Protein AF-A0A352CEA7-F1 (afdb_monomer_lite)

Secondary structure (DSSP, 8-state):
-B--BTTBSS-GGG---EEEE-SSS-EEEE------TTSS-TTSS-----B--BPP-

Foldseek 3Di:
DFQADPVCDPNSVPDAWAWEDPPPPGTDTDDDGPPDDCPDDDPDPDDDDPHDHHYDD

Sequence (57 aa):
MNITEPQAGSDAGAGRTSATPTGDGRYLLRGQKIFITWGDHDLTENVVHLVLARLPG

Radius of gyration: 12.67 Å; chains: 1; bounding box: 30×25×35 Å

pLDDT: mean 97.05, std 2.97, range [77.19, 98.62]

Structure (mmCIF, N/CA/C/O backbone):
data_AF-A0A352CEA7-F1
#
_entry.id   AF-A0A352CEA7-F1
#
loop_
_atom_site.group_PDB
_atom_site.id
_atom_site.type_symbol
_atom_site.label_atom_id
_atom_site.label_alt_id
_atom_site.label_comp_id
_atom_site.label_asym_id
_atom_site.label_entity_id
_atom_site.label_seq_id
_atom_site.pdbx_PDB_ins_code
_atom_site.Cartn_x
_atom_site.Cartn_y
_atom_site.Cartn_z
_atom_site.occupancy
_atom_site.B_iso_or_equiv
_atom_site.auth_seq_id
_atom_site.auth_comp_id
_atom_site.auth_asym_id
_atom_site.auth_atom_id
_atom_site.pdbx_PDB_model_num
ATOM 1 N N . MET A 1 1 ? 5.511 -3.506 -3.675 1.00 94.38 1 MET A N 1
ATOM 2 C CA . MET A 1 1 ? 5.469 -3.123 -2.242 1.00 94.38 1 MET A CA 1
ATOM 3 C C . MET A 1 1 ? 5.019 -1.677 -2.156 1.00 94.38 1 MET A C 1
ATOM 5 O O . MET A 1 1 ? 5.732 -0.831 -2.674 1.00 94.38 1 MET A O 1
ATOM 9 N N . ASN A 1 2 ? 3.873 -1.383 -1.536 1.00 98.19 2 ASN A N 1
ATOM 10 C CA . ASN A 1 2 ? 3.256 -0.054 -1.554 1.00 98.19 2 ASN A CA 1
ATOM 11 C C . ASN A 1 2 ? 3.346 0.601 -0.163 1.00 98.19 2 ASN A C 1
ATOM 13 O O . ASN A 1 2 ? 2.438 0.467 0.660 1.00 98.19 2 ASN A O 1
ATOM 17 N N . ILE A 1 3 ? 4.468 1.279 0.104 1.00 97.88 3 ILE A N 1
ATOM 18 C CA . ILE A 1 3 ? 4.817 1.831 1.428 1.00 97.88 3 ILE A CA 1
ATOM 19 C C . ILE A 1 3 ? 4.804 3.364 1.401 1.00 97.88 3 ILE A C 1
ATOM 21 O O . ILE A 1 3 ? 3.998 3.973 2.107 1.00 97.88 3 ILE A O 1
ATOM 25 N N . THR A 1 4 ? 5.646 3.954 0.553 1.00 98.25 4 THR A N 1
ATOM 26 C CA . THR A 1 4 ? 5.942 5.392 0.477 1.00 98.25 4 THR A CA 1
ATOM 27 C C . THR A 1 4 ? 4.737 6.243 0.076 1.00 98.25 4 THR A C 1
ATOM 29 O O . THR A 1 4 ? 3.997 5.901 -0.847 1.00 98.25 4 THR A O 1
ATOM 32 N N . GLU A 1 5 ? 4.580 7.389 0.733 1.00 98.62 5 GLU A N 1
ATOM 33 C CA . GLU A 1 5 ? 3.609 8.445 0.414 1.00 98.62 5 GLU A CA 1
ATOM 34 C C . GLU A 1 5 ? 4.350 9.767 0.147 1.00 98.62 5 GLU A C 1
ATOM 36 O O . GLU A 1 5 ? 5.499 9.897 0.571 1.00 98.62 5 GLU A O 1
ATOM 41 N N . PRO A 1 6 ? 3.732 10.773 -0.507 1.00 98.25 6 PRO A N 1
ATOM 42 C CA . PRO A 1 6 ? 4.391 12.057 -0.781 1.00 98.25 6 PRO A CA 1
ATOM 43 C C . PRO A 1 6 ? 5.025 12.716 0.449 1.00 98.25 6 PRO A C 1
ATOM 45 O O . PRO A 1 6 ? 6.088 13.320 0.350 1.00 98.25 6 PRO A O 1
ATOM 48 N N . GLN A 1 7 ? 4.389 12.568 1.611 1.00 97.81 7 GLN A N 1
ATOM 49 C CA . GLN A 1 7 ? 4.857 13.096 2.890 1.00 97.81 7 GLN A CA 1
ATOM 50 C C . GLN A 1 7 ? 5.613 12.077 3.763 1.00 97.81 7 GLN A C 1
ATOM 52 O O . GLN A 1 7 ? 6.028 12.432 4.861 1.00 97.81 7 GLN A O 1
ATOM 57 N N . ALA A 1 8 ? 5.752 10.818 3.328 1.00 97.88 8 ALA A N 1
ATOM 58 C CA . ALA A 1 8 ? 6.288 9.723 4.141 1.00 97.88 8 ALA A CA 1
ATOM 59 C C . ALA A 1 8 ? 7.202 8.803 3.312 1.00 97.88 8 ALA A C 1
ATOM 61 O O . ALA A 1 8 ? 6.735 7.880 2.643 1.00 97.88 8 ALA A O 1
ATOM 62 N N . GLY A 1 9 ? 8.509 9.092 3.356 1.00 95.56 9 GLY A N 1
ATOM 63 C CA . GLY A 1 9 ? 9.588 8.303 2.748 1.00 95.56 9 GLY A CA 1
ATOM 64 C C . GLY A 1 9 ? 10.319 7.446 3.779 1.00 95.56 9 GLY A C 1
ATOM 65 O O . GLY A 1 9 ? 9.805 6.413 4.198 1.00 95.56 9 GLY A O 1
ATOM 66 N N . SER A 1 10 ? 11.508 7.889 4.206 1.00 97.06 10 SER A N 1
ATOM 67 C CA . SER A 1 10 ? 12.294 7.204 5.248 1.00 97.06 10 SER A CA 1
ATOM 68 C C . SER A 1 10 ? 11.514 7.039 6.556 1.00 97.06 10 SER A C 1
ATOM 70 O O . SER A 1 10 ? 11.633 6.010 7.215 1.00 97.06 10 SER A O 1
ATOM 72 N N . ASP A 1 11 ? 10.676 8.022 6.904 1.00 97.06 11 ASP A N 1
ATOM 73 C CA . ASP A 1 11 ? 9.685 7.889 7.972 1.00 97.06 11 ASP A CA 1
ATOM 74 C C . ASP A 1 11 ? 8.383 7.281 7.427 1.00 97.06 11 ASP A C 1
ATOM 76 O O . ASP A 1 11 ? 7.396 7.973 7.172 1.00 97.06 11 ASP A O 1
ATOM 80 N N . ALA A 1 12 ? 8.379 5.959 7.238 1.00 92.69 12 ALA A N 1
ATOM 81 C CA . ALA A 1 12 ? 7.183 5.221 6.826 1.00 92.69 12 ALA A CA 1
ATOM 82 C C . ALA A 1 12 ? 6.055 5.289 7.877 1.00 92.69 12 ALA A C 1
ATOM 84 O O . ALA A 1 12 ? 4.881 5.104 7.547 1.00 92.69 12 ALA A O 1
ATOM 85 N N . GLY A 1 13 ? 6.399 5.591 9.135 1.00 95.50 13 GLY A N 1
ATOM 86 C CA . GLY A 1 13 ? 5.445 5.823 10.211 1.00 95.50 13 GLY A CA 1
ATOM 87 C C . GLY A 1 13 ? 4.570 7.049 9.956 1.00 95.50 13 GLY A C 1
ATOM 88 O O . GLY A 1 13 ? 3.404 7.044 10.327 1.00 95.50 13 GLY A O 1
ATOM 89 N N . ALA A 1 14 ? 5.038 8.066 9.239 1.00 96.81 14 ALA A N 1
ATOM 90 C CA . ALA A 1 14 ? 4.216 9.232 8.900 1.00 96.81 14 ALA A CA 1
ATOM 91 C C . ALA A 1 14 ? 3.117 8.961 7.842 1.00 96.81 14 ALA A C 1
ATOM 93 O O . ALA A 1 14 ? 2.350 9.868 7.495 1.00 96.81 14 ALA A O 1
ATOM 94 N N . GLY A 1 15 ? 3.021 7.732 7.313 1.00 97.25 15 GLY A N 1
ATOM 95 C CA . GLY A 1 15 ? 2.005 7.335 6.337 1.00 97.25 15 GLY A CA 1
ATOM 96 C C . GLY A 1 15 ? 0.571 7.484 6.863 1.00 97.25 15 GLY A C 1
ATOM 97 O O . GLY A 1 15 ? 0.284 7.214 8.034 1.00 97.25 15 GLY A O 1
ATOM 98 N N . ARG A 1 16 ? -0.334 7.915 5.978 1.00 97.19 16 ARG A N 1
ATOM 99 C CA . ARG A 1 16 ? -1.740 8.238 6.274 1.00 97.19 16 ARG A CA 1
ATOM 100 C C . ARG A 1 16 ? -2.744 7.327 5.573 1.00 97.19 16 ARG A C 1
ATOM 102 O O . ARG A 1 16 ? -3.933 7.441 5.859 1.00 97.19 16 ARG A O 1
ATOM 109 N N . THR A 1 17 ? -2.304 6.445 4.672 1.00 98.44 17 THR A N 1
ATOM 110 C CA . THR A 1 17 ? -3.190 5.444 4.055 1.00 98.44 17 THR A CA 1
ATOM 111 C C . THR A 1 17 ? -3.910 4.654 5.146 1.00 98.44 17 THR A C 1
ATOM 113 O O . THR A 1 17 ? -3.263 4.108 6.039 1.00 98.44 17 THR A O 1
ATOM 116 N N . SER A 1 18 ? -5.237 4.588 5.071 1.00 98.00 18 SER A N 1
ATOM 117 C CA . SER A 1 18 ? -6.088 3.921 6.056 1.00 98.00 18 SER A CA 1
ATOM 118 C C . SER A 1 18 ? -6.682 2.623 5.515 1.00 98.00 18 SER A C 1
ATOM 120 O O . SER A 1 18 ? -6.790 2.431 4.303 1.00 98.00 18 SER A O 1
ATOM 122 N N . ALA A 1 19 ? -7.059 1.734 6.430 1.00 98.56 19 ALA A N 1
ATOM 123 C CA . ALA A 1 19 ? -7.707 0.457 6.184 1.00 98.56 19 ALA A CA 1
ATOM 124 C C . ALA A 1 19 ? -8.970 0.361 7.048 1.00 98.56 19 ALA A C 1
ATOM 126 O O . ALA A 1 19 ? -8.897 0.055 8.235 1.00 98.56 19 ALA A O 1
ATOM 127 N N . THR A 1 20 ? -10.140 0.628 6.474 1.00 98.12 20 THR A N 1
ATOM 128 C CA . THR A 1 20 ? -11.418 0.566 7.196 1.00 98.12 20 THR A CA 1
ATOM 129 C C . THR A 1 20 ? -12.001 -0.850 7.117 1.00 98.12 20 THR A C 1
ATOM 131 O O . THR A 1 20 ? -12.191 -1.340 6.004 1.00 98.12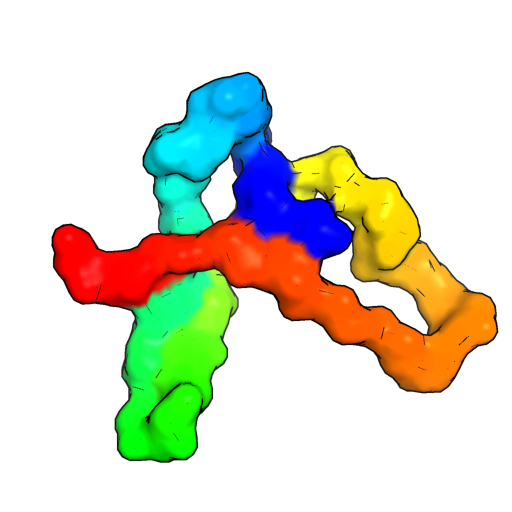 20 THR A O 1
ATOM 134 N N . PRO A 1 21 ? -12.300 -1.530 8.244 1.00 97.38 21 PRO A N 1
ATOM 135 C CA . PRO A 1 21 ? -12.957 -2.834 8.221 1.00 97.38 21 PRO A CA 1
ATOM 136 C C . PRO A 1 21 ? -14.310 -2.753 7.514 1.00 97.38 21 PRO A C 1
ATOM 138 O O . PRO A 1 21 ? -15.071 -1.813 7.729 1.00 97.38 21 PRO A O 1
ATOM 141 N N . THR A 1 22 ? -14.626 -3.758 6.705 1.00 96.69 22 THR A N 1
ATOM 142 C CA . THR A 1 22 ? -15.909 -3.839 5.980 1.00 9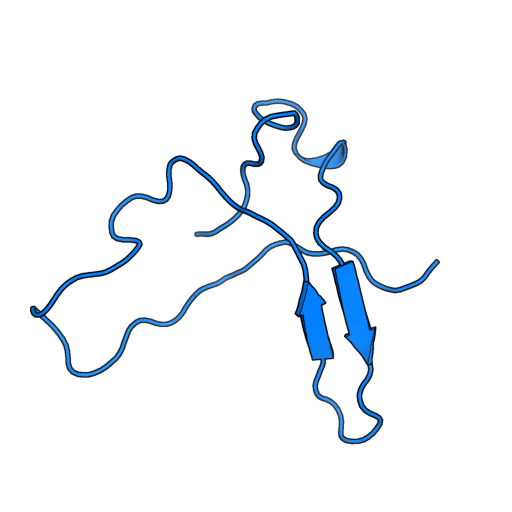6.69 22 THR A CA 1
ATOM 143 C C . THR A 1 22 ? -16.921 -4.781 6.642 1.00 96.69 22 THR A C 1
ATOM 145 O O . THR A 1 22 ? -18.082 -4.812 6.250 1.00 96.69 22 THR A O 1
ATOM 148 N N . GLY A 1 23 ? -16.504 -5.506 7.688 1.00 95.06 23 GLY A N 1
ATOM 149 C CA . GLY A 1 23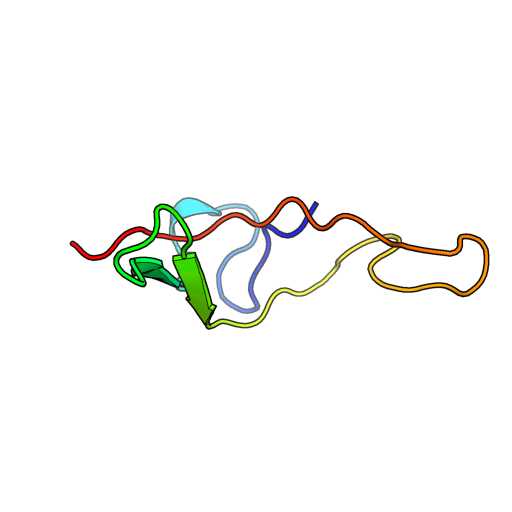 ? -17.350 -6.415 8.472 1.00 95.06 23 GLY A CA 1
ATOM 150 C C . GLY A 1 2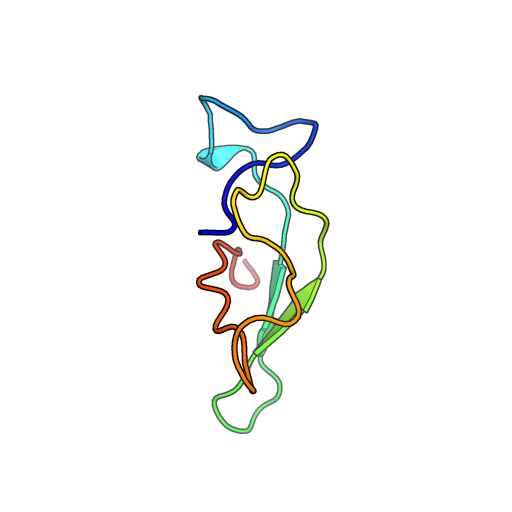3 ? -17.293 -7.886 8.045 1.00 95.06 23 GLY A C 1
ATOM 151 O O . GLY A 1 23 ? -17.748 -8.739 8.797 1.00 95.06 23 GLY A O 1
ATOM 152 N N . ASP A 1 24 ? -16.680 -8.206 6.903 1.00 96.31 24 ASP A N 1
ATOM 153 C CA . ASP A 1 24 ? -16.563 -9.569 6.348 1.00 96.31 24 ASP A CA 1
ATOM 154 C C . ASP A 1 24 ? -15.124 -10.133 6.417 1.00 96.31 24 ASP A C 1
ATOM 156 O O . ASP A 1 24 ? -14.757 -11.051 5.684 1.00 96.31 24 ASP A O 1
ATOM 160 N N . GLY A 1 25 ? -14.279 -9.557 7.278 1.00 96.19 25 GLY A N 1
ATOM 161 C CA . GLY A 1 25 ? -12.852 -9.884 7.363 1.00 96.19 25 GLY A CA 1
ATOM 162 C C . GLY A 1 25 ? -11.975 -9.166 6.330 1.00 96.19 25 GLY A C 1
ATOM 163 O O . GLY A 1 25 ? -10.759 -9.350 6.343 1.00 96.19 25 GLY A O 1
ATOM 164 N N . ARG A 1 26 ? -12.550 -8.320 5.4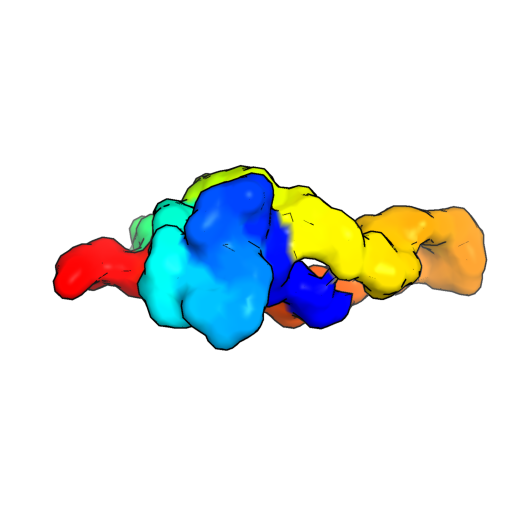65 1.00 97.75 26 ARG A N 1
ATOM 165 C CA . ARG A 1 26 ? -11.802 -7.471 4.529 1.00 97.75 26 ARG A CA 1
ATOM 166 C C . ARG A 1 26 ? -11.724 -6.025 4.997 1.00 97.75 26 ARG A C 1
ATOM 168 O O . ARG A 1 26 ? -12.517 -5.554 5.820 1.00 97.75 26 ARG A O 1
ATOM 175 N N . TYR A 1 27 ? -10.795 -5.299 4.385 1.00 98.31 27 TYR A N 1
ATOM 176 C CA . TYR A 1 27 ? -10.565 -3.882 4.622 1.00 98.31 27 TYR A CA 1
ATOM 177 C C . TYR A 1 27 ? -10.683 -3.090 3.325 1.00 98.31 27 TYR A C 1
ATOM 179 O O . TYR A 1 27 ? -10.172 -3.500 2.284 1.00 98.31 27 TYR A O 1
ATOM 187 N N . LEU A 1 28 ? -11.312 -1.923 3.411 1.00 98.00 28 LEU A N 1
ATOM 188 C CA . LEU A 1 28 ? -11.294 -0.915 2.368 1.00 98.00 28 LEU A CA 1
ATOM 189 C C . LEU A 1 28 ? -10.086 -0.001 2.581 1.00 98.00 28 LEU A C 1
ATOM 191 O O . LEU A 1 28 ? -9.986 0.664 3.614 1.00 98.00 28 LEU A O 1
ATOM 195 N N . LEU A 1 29 ? -9.176 0.036 1.607 1.00 98.19 29 LEU A N 1
ATOM 196 C CA . LEU A 1 29 ? -7.990 0.887 1.661 1.00 98.19 29 LEU A CA 1
ATOM 197 C C . LEU A 1 29 ? -8.262 2.255 1.029 1.00 98.19 29 LEU A C 1
ATOM 199 O O . LEU A 1 29 ? -8.844 2.336 -0.053 1.00 98.19 29 LEU A O 1
ATOM 203 N N . ARG A 1 30 ? -7.798 3.333 1.669 1.00 98.19 30 ARG A N 1
ATOM 204 C CA . ARG A 1 30 ? -7.862 4.694 1.115 1.00 98.19 30 ARG A CA 1
ATOM 205 C C . ARG A 1 30 ? -6.559 5.445 1.359 1.00 98.19 30 ARG A C 1
ATOM 207 O O . ARG A 1 30 ? -6.145 5.629 2.498 1.00 98.19 30 ARG A O 1
ATOM 214 N N . GLY A 1 31 ? -5.934 5.918 0.286 1.00 97.56 31 GLY A N 1
ATOM 215 C CA . GLY A 1 31 ? -4.689 6.682 0.332 1.00 97.56 31 GLY A CA 1
ATOM 216 C C . GLY A 1 31 ? -4.011 6.736 -1.032 1.00 97.56 31 GLY A C 1
ATOM 217 O O . GLY A 1 31 ? -4.537 6.206 -2.009 1.00 97.56 31 GLY A O 1
ATOM 218 N N . GLN A 1 32 ? -2.842 7.370 -1.090 1.00 98.19 32 GLN A N 1
ATOM 219 C CA . GLN A 1 32 ? -2.016 7.433 -2.293 1.00 98.19 32 GLN A CA 1
ATOM 220 C C . GLN A 1 32 ? -0.595 6.997 -1.957 1.00 98.19 32 GLN A C 1
ATOM 222 O O . GLN A 1 32 ? 0.004 7.495 -1.006 1.00 98.19 32 GLN A O 1
ATOM 227 N N . LYS A 1 33 ? -0.056 6.089 -2.770 1.00 98.44 33 LYS A N 1
ATOM 228 C CA . LYS A 1 33 ? 1.319 5.598 -2.670 1.00 98.44 33 LYS A CA 1
ATOM 229 C C . LYS A 1 33 ? 2.116 6.068 -3.885 1.00 98.44 33 LYS A C 1
ATOM 231 O O . LYS A 1 33 ? 1.550 6.201 -4.968 1.00 98.44 33 LYS A O 1
ATOM 236 N N . ILE A 1 34 ? 3.406 6.340 -3.707 1.00 98.19 34 ILE A N 1
ATOM 237 C CA . ILE A 1 34 ? 4.298 6.820 -4.775 1.00 98.19 34 ILE A CA 1
ATOM 238 C C . ILE A 1 34 ? 5.592 6.010 -4.826 1.00 98.19 34 ILE A C 1
ATOM 240 O O . ILE A 1 34 ? 5.956 5.362 -3.849 1.00 98.19 34 ILE A O 1
ATOM 244 N N . PHE A 1 35 ? 6.285 6.069 -5.967 1.00 97.94 35 PHE A N 1
ATOM 245 C CA . PHE A 1 35 ? 7.535 5.338 -6.221 1.00 97.94 35 PHE A CA 1
ATOM 246 C C . PHE A 1 35 ? 7.393 3.817 -6.086 1.00 97.94 35 PHE A C 1
ATOM 248 O O . PHE A 1 35 ? 8.251 3.133 -5.531 1.00 97.94 35 PHE A O 1
ATOM 255 N N . ILE A 1 36 ? 6.286 3.284 -6.606 1.00 98.25 36 ILE A N 1
ATOM 256 C CA . ILE A 1 36 ? 6.019 1.849 -6.591 1.00 98.25 36 ILE A CA 1
ATOM 257 C C . ILE A 1 36 ? 6.627 1.217 -7.837 1.00 98.25 36 ILE A C 1
ATOM 259 O O . ILE A 1 36 ? 6.049 1.248 -8.923 1.00 98.25 36 ILE A O 1
ATOM 263 N N . THR A 1 37 ? 7.813 0.645 -7.666 1.00 98.12 37 THR A N 1
ATOM 264 C CA . THR A 1 37 ? 8.488 -0.147 -8.696 1.00 98.12 37 THR A CA 1
ATOM 265 C C . THR A 1 37 ? 7.607 -1.332 -9.093 1.00 98.12 37 THR A C 1
ATOM 267 O O . THR A 1 37 ? 7.159 -2.069 -8.212 1.00 98.12 37 THR A O 1
ATOM 270 N N . TRP A 1 38 ? 7.361 -1.498 -10.400 1.00 97.56 38 TRP A N 1
ATOM 271 C CA . TRP A 1 38 ? 6.421 -2.494 -10.942 1.00 97.56 38 TRP A CA 1
ATOM 272 C C . TRP A 1 38 ? 4.994 -2.352 -10.381 1.00 97.56 38 TRP A C 1
ATOM 274 O O . TRP A 1 38 ? 4.313 -3.335 -10.109 1.00 97.56 38 TRP A O 1
ATOM 284 N N . GLY A 1 39 ? 4.550 -1.108 -10.163 1.00 96.56 39 GLY A N 1
ATOM 285 C CA . GLY A 1 39 ? 3.204 -0.813 -9.672 1.00 96.56 39 GLY A CA 1
ATOM 286 C C . GLY A 1 39 ? 2.078 -1.148 -10.653 1.00 96.56 39 GLY A C 1
ATOM 287 O O . GLY A 1 39 ? 0.951 -1.291 -10.203 1.00 96.56 39 GLY A O 1
ATOM 288 N N . ASP A 1 40 ? 2.368 -1.274 -11.946 1.00 97.38 40 ASP A N 1
ATOM 289 C CA . ASP A 1 40 ? 1.442 -1.763 -12.972 1.00 97.38 40 ASP A CA 1
ATOM 290 C C . ASP A 1 40 ? 2.240 -2.225 -14.204 1.00 97.38 40 ASP A C 1
ATOM 292 O O . ASP A 1 40 ? 3.335 -1.699 -14.441 1.00 97.38 40 ASP A O 1
ATOM 296 N N . HIS A 1 41 ? 1.738 -3.221 -14.939 1.00 97.69 41 HIS A N 1
ATOM 297 C CA . HIS A 1 41 ? 2.323 -3.739 -16.185 1.00 97.69 41 HIS A CA 1
ATOM 298 C C . HIS A 1 41 ? 1.462 -4.841 -16.832 1.00 97.69 41 HIS A C 1
ATOM 300 O O . HIS A 1 41 ? 0.804 -5.611 -16.143 1.00 97.69 41 HIS A O 1
ATOM 306 N N . ASP A 1 42 ? 1.630 -5.043 -18.144 1.00 97.81 42 ASP A N 1
ATOM 307 C CA . ASP A 1 42 ? 0.886 -6.056 -18.920 1.00 97.81 42 ASP A CA 1
ATOM 308 C C . ASP A 1 42 ? 1.564 -7.445 -18.992 1.00 97.81 42 ASP A C 1
ATOM 310 O O . ASP A 1 42 ? 1.143 -8.323 -19.740 1.00 97.81 42 ASP A O 1
ATOM 314 N N . LEU A 1 43 ? 2.662 -7.665 -18.258 1.00 98.00 43 LEU A N 1
ATOM 315 C CA . LEU A 1 43 ? 3.434 -8.925 -18.321 1.00 98.00 43 LEU A CA 1
ATOM 316 C C . LEU A 1 43 ? 2.824 -10.105 -17.536 1.00 98.00 43 LEU A C 1
ATOM 318 O O . LEU A 1 43 ? 3.322 -11.225 -17.651 1.00 98.00 43 LEU A O 1
ATOM 322 N N . THR A 1 44 ? 1.780 -9.879 -16.734 1.00 97.62 44 THR A N 1
ATOM 323 C CA . THR A 1 44 ? 1.057 -10.919 -15.980 1.00 97.62 44 THR A CA 1
ATOM 324 C C . THR A 1 44 ? -0.444 -10.638 -15.982 1.00 97.62 44 THR A C 1
ATOM 326 O O . THR A 1 44 ? -0.866 -9.502 -16.157 1.00 97.62 44 THR A O 1
ATOM 329 N N . GLU A 1 45 ? -1.266 -11.665 -15.743 1.00 98.06 45 GLU A N 1
ATOM 330 C CA . GLU A 1 45 ? -2.732 -11.510 -15.665 1.00 98.06 45 GLU A CA 1
ATOM 331 C C . GLU A 1 45 ? -3.199 -10.728 -14.426 1.00 98.06 45 GLU A C 1
ATOM 333 O O . GLU A 1 45 ? -4.323 -10.232 -14.386 1.00 98.06 45 GLU A O 1
ATOM 338 N N . ASN A 1 46 ? -2.367 -10.657 -13.383 1.00 98.12 46 ASN A N 1
ATOM 339 C CA . ASN A 1 46 ? -2.691 -9.975 -12.135 1.00 98.12 46 ASN A CA 1
ATOM 340 C C . ASN A 1 46 ? -1.424 -9.447 -11.444 1.00 98.12 46 ASN A C 1
ATOM 342 O O . ASN A 1 46 ? -0.345 -10.036 -11.576 1.00 98.12 46 ASN A O 1
ATOM 346 N N . VAL A 1 47 ? -1.581 -8.383 -10.654 1.00 97.56 47 VAL A N 1
ATOM 347 C CA . VAL A 1 47 ? -0.538 -7.769 -9.823 1.00 97.56 47 VAL A CA 1
ATOM 348 C C . VAL A 1 47 ? -1.036 -7.706 -8.380 1.00 97.56 47 VAL A C 1
ATOM 350 O O . VAL A 1 47 ? -2.023 -7.046 -8.061 1.00 97.56 47 VAL A O 1
ATOM 353 N N . VAL A 1 48 ? -0.347 -8.398 -7.469 1.00 98.00 48 VAL A N 1
ATOM 354 C CA . VAL A 1 48 ? -0.726 -8.416 -6.048 1.00 98.00 48 VAL A CA 1
ATOM 355 C C . VAL A 1 48 ? 0.006 -7.309 -5.297 1.00 98.00 48 VAL A C 1
ATOM 357 O O . VAL A 1 48 ? 1.214 -7.372 -5.060 1.00 98.00 48 VAL A O 1
ATOM 360 N N . HIS A 1 49 ? -0.739 -6.295 -4.867 1.00 98.38 49 HIS A N 1
ATOM 361 C CA . HIS A 1 49 ? -0.189 -5.202 -4.074 1.00 98.38 49 HIS A CA 1
ATOM 362 C C . HIS A 1 49 ? -0.147 -5.540 -2.584 1.00 98.38 49 HIS A C 1
ATOM 364 O O . HIS A 1 49 ? -1.172 -5.611 -1.911 1.00 98.38 49 HIS A O 1
ATOM 370 N N . LEU A 1 50 ? 1.062 -5.648 -2.035 1.00 98.31 50 LEU A N 1
ATOM 371 C CA . LEU A 1 50 ? 1.281 -5.595 -0.590 1.00 98.31 50 LEU A CA 1
ATOM 372 C C . LEU A 1 50 ? 1.315 -4.124 -0.153 1.00 98.31 50 LEU A C 1
ATOM 374 O O . LEU A 1 50 ? 2.274 -3.414 -0.469 1.00 98.31 50 LEU A O 1
ATOM 378 N N . VAL A 1 51 ? 0.260 -3.661 0.524 1.00 98.50 51 VAL A N 1
ATOM 379 C CA . VAL A 1 51 ? 0.052 -2.248 0.890 1.00 98.50 51 VAL A CA 1
ATOM 380 C C . VAL A 1 51 ? 0.178 -2.041 2.398 1.00 98.50 51 VAL A C 1
ATOM 382 O O . VAL A 1 51 ? -0.491 -2.718 3.173 1.00 98.50 51 VAL A O 1
ATOM 385 N N . LEU A 1 52 ? 0.994 -1.066 2.814 1.00 98.12 52 LEU A N 1
ATOM 386 C CA . LEU A 1 52 ? 1.042 -0.614 4.207 1.00 98.12 52 LEU A CA 1
ATOM 387 C C . LEU A 1 52 ? -0.052 0.432 4.459 1.00 98.12 52 LEU A C 1
ATOM 389 O O . LEU A 1 52 ? -0.054 1.497 3.830 1.00 98.12 52 LEU A O 1
ATOM 393 N N . ALA A 1 53 ? -0.946 0.141 5.401 1.00 98.25 53 ALA A N 1
ATOM 394 C CA . ALA A 1 53 ? -2.055 1.004 5.791 1.00 98.25 53 ALA A CA 1
ATOM 395 C C . ALA A 1 53 ? -2.308 0.930 7.304 1.00 98.25 53 ALA A C 1
ATOM 397 O O . ALA A 1 53 ? -1.968 -0.057 7.955 1.00 98.25 53 ALA A O 1
ATOM 398 N N . ARG A 1 54 ? -2.915 1.980 7.860 1.00 97.44 54 ARG A N 1
ATOM 399 C CA .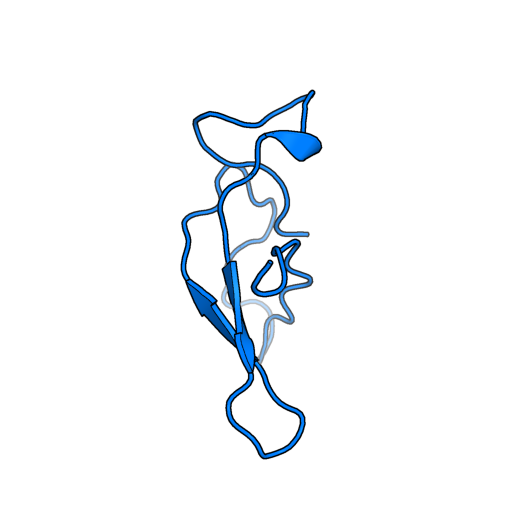 ARG A 1 54 ? -3.291 2.073 9.273 1.00 97.44 54 ARG A CA 1
ATOM 400 C C . ARG A 1 54 ? -4.708 1.566 9.495 1.00 97.44 54 ARG A C 1
ATOM 402 O O . ARG A 1 54 ? -5.624 1.960 8.775 1.00 97.44 54 ARG A O 1
ATOM 409 N N . LEU A 1 55 ? -4.886 0.734 10.516 1.00 97.12 55 LEU A N 1
ATOM 410 C CA . LEU A 1 55 ? -6.214 0.413 11.035 1.00 97.12 55 LEU A CA 1
ATOM 411 C C . LEU A 1 55 ? -6.853 1.662 11.665 1.00 97.12 55 LEU A C 1
ATOM 413 O O . LEU A 1 55 ? -6.128 2.599 11.998 1.00 97.12 55 LEU A O 1
ATOM 417 N N . PRO A 1 56 ? -8.187 1.710 11.818 1.00 91.75 56 PRO A N 1
ATOM 418 C CA . PRO A 1 56 ? -8.834 2.808 12.519 1.00 91.75 56 PRO A CA 1
ATOM 419 C C . PRO A 1 56 ? -8.399 2.812 13.989 1.00 91.75 56 PRO A C 1
ATOM 421 O O . PRO A 1 56 ? -8.405 1.755 14.624 1.00 91.75 56 PRO A O 1
ATOM 424 N N . GLY A 1 57 ? -8.071 3.996 14.509 1.00 77.19 57 GLY A N 1
ATOM 425 C CA . GLY A 1 57 ? -7.465 4.192 15.834 1.00 77.19 57 GLY A CA 1
ATOM 426 C C . GLY A 1 57 ? -5.997 4.582 15.734 1.00 77.19 57 GLY A C 1
ATOM 427 O O . GLY A 1 57 ? -5.334 4.542 16.789 1.00 77.19 57 GLY A O 1
#